Protein AF-A0A2A7GUL9-F1 (afdb_monomer)

pLDDT: mean 90.99, std 12.81, range [37.56, 98.62]

Radius of gyration: 15.94 Å; Cα contacts (8 Å, |Δi|>4): 176; chains: 1; bounding box: 47×42×40 Å

Nearest PDB structures (foldseek):
  7u8q-assembly1_j  TM=2.754E-01  e=4.730E+00  Sus scrofa
  5vkc-assembly1_B  TM=2.693E-01  e=7.341E+00  Homo sapiens
  9bru-assembly1_j  TM=2.643E-01  e=8.500E+00  Mus musculus

Solvent-accessible surface area (backbone atoms only — not comparable to full-atom values): 9239 Å² total; per-residue (Å²): 123,66,64,80,76,46,70,82,51,56,71,44,57,48,47,52,53,55,45,56,52,48,55,56,45,52,68,71,60,49,89,86,42,86,60,37,62,59,58,48,51,51,53,50,48,52,46,41,30,49,79,68,58,76,46,53,25,65,70,37,42,45,46,47,60,39,98,81,69,76,23,45,41,48,55,20,73,74,38,83,55,63,42,59,13,35,47,30,45,31,50,37,50,50,42,48,54,49,16,49,54,34,31,61,74,69,63,58,91,72,71,60,78,88,49,66,80,64,55,81,71,48,60,56,54,41,52,52,39,42,39,72,35,66,67,42,53,67,67,57,52,39,51,53,50,51,56,53,52,51,58,58,63,65,61,76,76,64,93,77,90,131

Secondary structure (DSSP, 8-state):
--GGGTTTS-HHHHHHHHHHHHHHHHTTS-TTSTTHHHHHHHHHHHHHHHHH--S-HHHHHTTTS-TTS-SHHHHHHS-SSHHHHHHHHHHHHHHHHHHHHHHHHHT-S---GGGTT--TTHHHHHHHHHHHTSSS-HHHHHHHHHHHHHHHHGGGG-----

Foldseek 3Di:
DDCVLVLVDDLLLLLVLLLVLLVLLLVVPDPPPPCNVLLVVLSVLLVCCSPPVPAALVNLVCQQDPPVCSHLVNVLVVDPPPLSSLSSVLSNLSSLSSSLVRCVVVVPPDDDPVNPPDDSCSSVVSVVSSVVSVSDHPVNSVVSSVVSVVVVVVVPPDDDDD

Mean predicted aligned error: 5.05 Å

Structure (mmCIF, N/CA/C/O backbone):
data_AF-A0A2A7GUL9-F1
#
_entry.id   AF-A0A2A7GUL9-F1
#
loop_
_atom_site.group_PDB
_atom_site.id
_atom_site.type_symbol
_atom_site.label_atom_id
_atom_site.label_alt_id
_atom_site.label_comp_id
_atom_site.label_asym_id
_atom_site.label_entity_id
_atom_site.label_seq_id
_atom_site.pdbx_PDB_ins_code
_atom_site.Cartn_x
_atom_site.Cartn_y
_atom_site.Cartn_z
_atom_site.occupancy
_atom_site.B_iso_or_equiv
_atom_site.auth_seq_id
_atom_site.auth_comp_id
_atom_site.auth_asym_id
_atom_site.auth_atom_id
_atom_site.pdbx_PDB_model_num
ATOM 1 N N . MET A 1 1 ? 4.446 17.272 2.472 1.00 81.38 1 MET A N 1
ATOM 2 C CA . MET A 1 1 ? 3.265 16.495 2.867 1.00 81.38 1 MET A CA 1
ATOM 3 C C . MET A 1 1 ? 3.287 16.451 4.383 1.00 81.38 1 MET A C 1
ATOM 5 O O . MET A 1 1 ? 4.381 16.381 4.930 1.00 81.38 1 MET A O 1
ATOM 9 N N . ASP A 1 2 ? 2.142 16.661 5.026 1.00 84.88 2 ASP A N 1
ATOM 10 C CA . ASP A 1 2 ? 2.029 16.699 6.489 1.00 84.88 2 ASP A CA 1
ATOM 11 C C . ASP A 1 2 ? 1.085 15.580 6.939 1.00 84.88 2 ASP A C 1
ATOM 13 O O . ASP A 1 2 ? -0.132 15.691 6.769 1.00 84.88 2 ASP A O 1
ATOM 17 N N . CYS A 1 3 ? 1.640 14.484 7.462 1.00 85.94 3 CYS A N 1
ATOM 18 C CA . CYS A 1 3 ? 0.864 13.323 7.904 1.00 85.94 3 CYS A CA 1
ATOM 19 C C . CYS A 1 3 ? -0.044 13.632 9.099 1.00 85.94 3 CYS A C 1
ATOM 21 O O . CYS A 1 3 ? -1.052 12.948 9.281 1.00 85.94 3 CYS A O 1
ATOM 23 N N . ASN A 1 4 ? 0.214 14.710 9.850 1.00 88.56 4 ASN A N 1
ATOM 24 C CA . ASN A 1 4 ? -0.649 15.121 10.962 1.00 88.56 4 ASN A CA 1
ATOM 25 C C . ASN A 1 4 ? -2.061 15.508 10.509 1.00 88.56 4 ASN A C 1
ATOM 27 O O . ASN A 1 4 ? -2.985 15.499 11.317 1.00 88.56 4 ASN A O 1
ATOM 31 N N . LEU A 1 5 ? -2.243 15.821 9.223 1.00 89.56 5 LEU A N 1
ATOM 32 C CA . LEU A 1 5 ? -3.561 16.062 8.636 1.00 89.56 5 LEU A CA 1
ATOM 33 C C . LEU A 1 5 ? -4.314 14.761 8.310 1.00 89.56 5 LEU A C 1
ATOM 35 O O . LEU A 1 5 ? -5.525 14.799 8.125 1.00 89.56 5 LEU A O 1
ATOM 39 N N . ILE A 1 6 ? -3.612 13.627 8.225 1.00 91.31 6 ILE A N 1
ATOM 40 C CA . ILE A 1 6 ? -4.167 12.307 7.886 1.00 91.31 6 ILE A CA 1
ATOM 41 C C . ILE A 1 6 ? -4.414 11.462 9.141 1.00 91.31 6 ILE A C 1
ATOM 43 O O . ILE A 1 6 ? -5.426 10.772 9.219 1.00 91.31 6 ILE A O 1
ATOM 47 N N . TYR A 1 7 ? -3.542 11.540 10.153 1.00 90.69 7 TYR A N 1
ATOM 48 C CA . TYR A 1 7 ? -3.676 10.757 11.392 1.00 90.69 7 TYR A CA 1
ATOM 49 C C . TYR A 1 7 ? -5.036 10.855 12.108 1.00 90.69 7 TYR A C 1
ATOM 51 O O . TYR A 1 7 ? -5.469 9.840 12.659 1.00 90.69 7 TYR A O 1
ATOM 59 N N . PRO A 1 8 ? -5.742 12.003 12.111 1.00 91.62 8 PRO A N 1
ATOM 60 C CA . PRO A 1 8 ? -7.052 12.105 12.754 1.00 91.62 8 PRO A CA 1
ATOM 61 C C . PRO A 1 8 ? -8.201 11.454 11.971 1.00 91.62 8 PRO A C 1
ATOM 63 O O . PRO A 1 8 ? -9.303 11.370 12.506 1.00 91.62 8 PRO A O 1
ATOM 66 N N . LEU A 1 9 ? -7.982 11.059 10.712 1.00 92.38 9 LEU A N 1
ATOM 67 C CA . LEU A 1 9 ? -9.024 10.494 9.852 1.00 92.38 9 LEU A CA 1
ATOM 68 C C . LEU A 1 9 ? -9.357 9.047 10.247 1.00 92.38 9 LEU A C 1
ATOM 70 O O . LEU A 1 9 ? -8.629 8.400 11.004 1.00 92.38 9 LEU A O 1
ATOM 74 N N . GLU A 1 10 ? -10.470 8.536 9.727 1.00 94.00 10 GLU A N 1
ATOM 75 C CA . GLU A 1 10 ? -10.860 7.139 9.920 1.00 94.00 10 GLU A CA 1
ATOM 76 C C . GLU A 1 10 ? -9.852 6.182 9.253 1.00 94.00 10 GLU A C 1
ATOM 78 O O . GLU A 1 10 ? -9.127 6.543 8.323 1.00 94.00 10 GLU A O 1
ATOM 83 N N . ASP A 1 11 ? -9.751 4.955 9.765 1.00 95.50 11 ASP A N 1
ATOM 84 C CA . ASP A 1 11 ? -8.702 4.020 9.343 1.00 95.50 11 ASP A CA 1
ATOM 85 C C . ASP A 1 11 ? -8.847 3.560 7.883 1.00 95.50 11 ASP A C 1
ATOM 87 O O . ASP A 1 11 ? -7.843 3.388 7.197 1.00 95.50 11 ASP A O 1
ATOM 91 N N . ASP A 1 12 ? -10.073 3.401 7.380 1.00 95.56 12 ASP A N 1
ATOM 92 C CA . ASP A 1 12 ? -10.346 3.240 5.942 1.00 95.56 12 ASP A CA 1
ATOM 93 C C . ASP A 1 12 ? -9.835 4.417 5.127 1.00 95.56 12 ASP A C 1
ATOM 95 O O . ASP A 1 12 ? -9.226 4.200 4.087 1.00 95.56 12 ASP A O 1
ATOM 99 N N . VAL A 1 13 ? -10.052 5.646 5.587 1.00 95.75 13 VAL A N 1
ATOM 100 C CA . VAL A 1 13 ? -9.612 6.852 4.880 1.00 95.75 13 VAL A CA 1
ATOM 101 C C . VAL A 1 13 ? -8.088 6.922 4.806 1.00 95.75 13 VAL A C 1
ATOM 103 O O . VAL A 1 13 ? -7.535 7.226 3.746 1.00 95.75 13 VAL A O 1
ATOM 106 N N . LYS A 1 14 ? -7.392 6.595 5.903 1.00 95.75 14 LYS A N 1
ATOM 107 C CA . LYS A 1 14 ? -5.922 6.496 5.926 1.00 95.75 14 LYS A CA 1
ATOM 108 C C . LYS A 1 14 ? -5.421 5.455 4.926 1.00 95.75 14 LYS A C 1
ATOM 110 O O . LYS A 1 14 ? -4.510 5.744 4.153 1.00 95.75 14 LYS A O 1
ATOM 115 N N . VAL A 1 15 ? -6.034 4.269 4.920 1.00 97.25 15 VAL A N 1
ATOM 116 C CA . VAL A 1 15 ? -5.671 3.183 3.999 1.00 97.25 15 VAL A CA 1
ATOM 117 C C . VAL A 1 15 ? -5.982 3.561 2.547 1.00 97.25 15 VAL A C 1
ATOM 119 O O . VAL A 1 15 ? -5.128 3.408 1.682 1.00 97.25 15 VAL A O 1
ATOM 122 N N . ALA A 1 16 ? -7.151 4.133 2.265 1.00 97.25 16 ALA A N 1
ATOM 123 C CA . ALA A 1 16 ? -7.537 4.587 0.928 1.00 97.25 16 ALA A CA 1
ATOM 124 C C . ALA A 1 16 ? -6.561 5.633 0.367 1.00 97.25 16 ALA A C 1
ATOM 126 O O . ALA A 1 16 ? -6.246 5.635 -0.827 1.00 97.25 16 ALA A O 1
ATOM 127 N N . PHE A 1 17 ? -6.051 6.514 1.229 1.00 96.75 17 PHE A N 1
ATOM 128 C CA . PHE A 1 17 ? -5.060 7.508 0.842 1.00 96.75 17 PHE A CA 1
ATOM 129 C C . PHE A 1 17 ? -3.753 6.863 0.365 1.00 96.75 17 PHE A C 1
ATOM 131 O O . PHE A 1 17 ? -3.302 7.155 -0.744 1.00 96.75 17 PHE A O 1
ATOM 138 N N . ILE A 1 18 ? -3.171 5.953 1.151 1.00 96.88 18 ILE A N 1
ATOM 139 C CA . ILE A 1 18 ? -1.942 5.256 0.745 1.00 96.88 18 ILE A CA 1
ATOM 140 C C . ILE A 1 18 ? -2.181 4.294 -0.426 1.00 96.88 18 ILE A C 1
ATOM 142 O O . ILE A 1 18 ? -1.319 4.179 -1.292 1.00 96.88 18 ILE A O 1
ATOM 146 N N . LEU A 1 19 ? -3.368 3.688 -0.543 1.00 97.88 19 LEU A N 1
ATOM 147 C CA . LEU A 1 19 ? -3.734 2.891 -1.717 1.00 97.88 19 LEU A CA 1
ATOM 148 C C . LEU A 1 19 ? -3.777 3.734 -2.986 1.00 97.88 19 LEU A C 1
ATOM 150 O O . LEU A 1 19 ? -3.287 3.295 -4.015 1.00 97.88 19 LEU A O 1
ATOM 154 N N . THR A 1 20 ? -4.276 4.968 -2.927 1.00 97.38 20 THR A N 1
ATOM 155 C CA . THR A 1 20 ? -4.270 5.869 -4.094 1.00 97.38 20 THR A CA 1
ATOM 156 C C . THR A 1 20 ? -2.843 6.144 -4.590 1.00 97.38 20 THR A C 1
ATOM 158 O O . THR A 1 20 ? -2.599 6.222 -5.796 1.00 97.38 20 THR A O 1
ATOM 161 N N . ILE A 1 21 ? -1.882 6.245 -3.667 1.00 97.44 21 ILE A N 1
ATOM 162 C CA . ILE A 1 21 ? -0.453 6.360 -3.984 1.00 97.44 21 ILE A CA 1
ATOM 163 C C . ILE A 1 21 ? 0.055 5.054 -4.615 1.00 97.44 21 ILE A C 1
ATOM 165 O O . ILE A 1 21 ? 0.717 5.098 -5.654 1.00 97.44 21 ILE A O 1
ATOM 169 N N . ALA A 1 22 ? -0.300 3.905 -4.032 1.00 97.44 22 ALA A N 1
ATOM 170 C CA . ALA A 1 22 ? 0.050 2.577 -4.536 1.00 97.44 22 ALA A CA 1
ATOM 171 C C . ALA A 1 22 ? -0.443 2.355 -5.973 1.00 97.44 22 ALA A C 1
ATOM 173 O O . ALA A 1 22 ? 0.322 1.947 -6.840 1.00 97.44 22 ALA A O 1
ATOM 174 N N . GLU A 1 23 ? -1.704 2.689 -6.250 1.00 98.06 23 GLU A N 1
ATOM 175 C CA . GLU A 1 23 ? -2.316 2.593 -7.577 1.00 98.06 23 GLU A CA 1
ATOM 176 C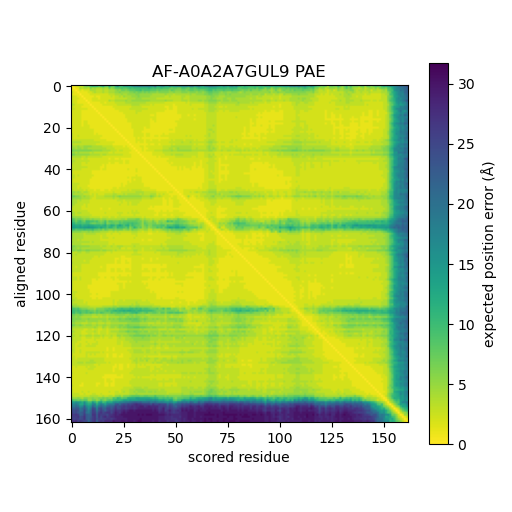 C . GLU A 1 23 ? -1.530 3.390 -8.613 1.00 98.06 23 GLU A C 1
ATOM 178 O O . GLU A 1 23 ? -1.295 2.931 -9.731 1.00 98.06 23 GLU A O 1
ATOM 183 N N . LYS A 1 24 ? -1.095 4.595 -8.238 1.00 97.56 24 LYS A N 1
ATOM 184 C CA . LYS A 1 24 ? -0.325 5.471 -9.115 1.00 97.56 24 LYS A CA 1
ATOM 185 C C . LYS A 1 24 ? 1.040 4.875 -9.454 1.00 97.56 24 LYS A C 1
ATOM 187 O O . LYS A 1 24 ? 1.405 4.884 -10.626 1.00 97.56 24 LYS A O 1
ATOM 192 N N . ILE A 1 25 ? 1.782 4.359 -8.472 1.00 97.25 25 ILE A N 1
ATOM 193 C CA . ILE A 1 25 ? 3.095 3.747 -8.738 1.00 97.25 25 ILE A CA 1
ATOM 194 C C . ILE A 1 25 ? 2.949 2.411 -9.481 1.00 97.25 25 ILE A C 1
ATOM 196 O O . ILE A 1 25 ? 3.699 2.153 -10.425 1.00 97.25 25 ILE A O 1
ATOM 200 N N . PHE A 1 26 ? 1.933 1.610 -9.141 1.00 97.75 26 PHE A N 1
ATOM 201 C CA . PHE A 1 26 ? 1.682 0.285 -9.711 1.00 97.75 26 PHE A CA 1
ATOM 202 C C . PHE A 1 26 ? 1.319 0.322 -11.201 1.00 97.75 26 PHE A C 1
ATOM 204 O O . PHE A 1 26 ? 1.582 -0.641 -11.916 1.00 97.75 26 PHE A O 1
ATOM 211 N N . GLN A 1 27 ? 0.822 1.452 -11.719 1.00 96.88 27 GLN A N 1
ATOM 212 C CA . GLN A 1 27 ? 0.642 1.671 -13.166 1.00 96.88 27 GLN A CA 1
ATOM 213 C C . GLN A 1 27 ? 1.926 1.470 -13.990 1.00 96.88 27 GLN A C 1
ATOM 215 O O . GLN A 1 27 ? 1.845 1.291 -15.206 1.00 96.88 27 GLN A O 1
ATOM 220 N N . THR A 1 28 ? 3.096 1.498 -13.348 1.00 96.56 28 THR A N 1
ATOM 221 C CA . THR A 1 28 ? 4.389 1.215 -13.983 1.00 96.56 28 THR A CA 1
ATOM 222 C C . THR A 1 28 ? 4.570 -0.269 -14.312 1.00 96.56 28 THR A C 1
ATOM 224 O O . THR A 1 28 ? 5.251 -0.597 -15.287 1.00 96.56 28 THR A O 1
ATOM 227 N N . ILE A 1 29 ? 3.951 -1.170 -13.542 1.00 96.88 29 ILE A N 1
ATOM 228 C CA . ILE A 1 29 ? 3.996 -2.609 -13.806 1.00 96.88 29 ILE A CA 1
ATOM 229 C C . ILE A 1 29 ? 3.106 -2.908 -15.009 1.00 96.88 29 ILE A C 1
ATOM 231 O O . ILE A 1 29 ? 1.920 -2.566 -15.052 1.00 96.88 29 ILE A O 1
ATOM 235 N N . LYS A 1 30 ? 3.691 -3.534 -16.029 1.00 96.06 30 LYS A N 1
ATOM 236 C CA . LYS A 1 30 ? 2.966 -3.843 -17.258 1.00 96.06 30 LYS A CA 1
ATOM 237 C C . LYS A 1 30 ? 1.990 -4.988 -17.025 1.00 96.06 30 LYS A C 1
ATOM 239 O O . LYS A 1 30 ? 2.263 -5.911 -16.273 1.00 96.06 30 LYS A O 1
ATOM 244 N N . LYS A 1 31 ? 0.873 -4.962 -17.749 1.00 95.50 31 LYS A N 1
ATOM 245 C CA . LYS A 1 31 ? -0.168 -5.998 -17.653 1.00 95.50 31 LYS A CA 1
ATOM 246 C C . LYS A 1 31 ? 0.276 -7.383 -18.131 1.00 95.50 31 LYS A C 1
ATOM 248 O O . LYS A 1 31 ? -0.412 -8.354 -17.845 1.00 95.50 31 LYS A O 1
ATOM 253 N N . ASP A 1 32 ? 1.348 -7.456 -18.915 1.00 95.38 32 ASP A N 1
ATOM 254 C CA . ASP A 1 32 ? 1.962 -8.699 -19.387 1.00 95.38 32 ASP A CA 1
ATOM 255 C C . ASP A 1 32 ? 3.111 -9.185 -18.487 1.00 95.38 32 ASP A C 1
ATOM 257 O O . ASP A 1 32 ? 3.668 -10.245 -18.758 1.00 95.38 32 ASP A O 1
ATOM 261 N N . ASP A 1 33 ? 3.445 -8.451 -17.416 1.00 95.19 33 ASP A N 1
ATOM 262 C CA . ASP A 1 33 ? 4.325 -8.939 -16.351 1.00 95.19 33 ASP A CA 1
ATOM 263 C C . ASP A 1 33 ? 3.596 -10.042 -15.569 1.00 95.19 33 ASP A C 1
ATOM 265 O O . ASP A 1 33 ? 2.440 -9.881 -15.168 1.00 95.19 33 ASP A O 1
ATOM 269 N N . GLU A 1 34 ? 4.262 -11.173 -15.347 1.00 94.00 34 GLU A N 1
ATOM 270 C CA . GLU A 1 34 ? 3.679 -12.332 -14.662 1.00 94.00 34 GLU A CA 1
ATOM 271 C C . GLU A 1 34 ? 3.265 -12.031 -13.213 1.00 94.00 34 GLU A C 1
ATOM 273 O O . GLU A 1 34 ? 2.313 -12.622 -12.701 1.00 94.00 34 GLU A O 1
ATOM 278 N N . ARG A 1 35 ? 3.912 -11.046 -12.580 1.00 95.12 35 ARG A N 1
ATOM 279 C CA . ARG A 1 35 ? 3.636 -10.598 -11.208 1.00 95.12 35 ARG A CA 1
ATOM 2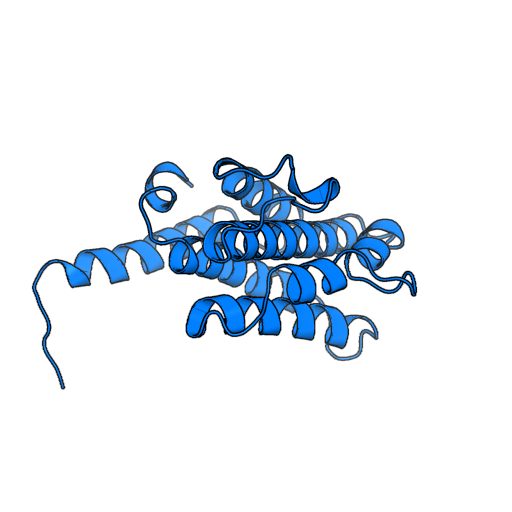80 C C . ARG A 1 35 ? 2.454 -9.634 -11.131 1.00 95.12 35 ARG A C 1
ATOM 282 O O . ARG A 1 35 ? 1.935 -9.379 -10.043 1.00 95.12 35 ARG A O 1
ATOM 289 N N . TYR A 1 36 ? 1.992 -9.099 -12.268 1.00 96.44 36 TYR A N 1
ATOM 290 C CA . TYR A 1 36 ? 0.934 -8.085 -12.315 1.00 96.44 36 TYR A CA 1
ATOM 291 C C . TYR A 1 36 ? -0.344 -8.545 -11.610 1.00 96.44 36 TYR A C 1
ATOM 293 O O . TYR A 1 36 ? -0.950 -7.778 -10.868 1.00 96.44 36 TYR A O 1
ATOM 301 N N . LEU A 1 37 ? -0.756 -9.799 -11.819 1.00 96.44 37 LEU A N 1
ATOM 302 C CA . LEU A 1 37 ? -1.990 -10.318 -11.225 1.00 96.44 37 LEU A CA 1
ATOM 303 C C . LEU A 1 37 ? -1.917 -10.377 -9.698 1.00 96.44 37 LEU A C 1
ATOM 305 O O . LEU A 1 37 ? -2.892 -10.030 -9.043 1.00 96.44 37 LEU A O 1
ATOM 309 N N . ALA A 1 38 ? -0.768 -10.753 -9.140 1.00 96.12 38 ALA A N 1
ATOM 310 C CA . ALA A 1 38 ? -0.570 -10.801 -7.696 1.00 96.12 38 ALA A CA 1
ATOM 311 C C . ALA A 1 38 ? -0.541 -9.393 -7.077 1.00 96.12 38 ALA A C 1
ATOM 313 O O . ALA A 1 38 ? -1.223 -9.146 -6.085 1.00 96.12 38 ALA A O 1
ATOM 314 N N . GLY A 1 39 ? 0.151 -8.432 -7.703 1.00 97.06 39 GLY A N 1
ATOM 315 C CA . GLY A 1 39 ? 0.103 -7.032 -7.261 1.00 97.06 39 GLY A CA 1
ATOM 316 C C . GLY A 1 39 ? -1.302 -6.426 -7.350 1.00 97.06 39 GLY A C 1
ATOM 317 O O . GLY A 1 39 ? -1.726 -5.691 -6.459 1.00 97.06 39 GLY A O 1
ATOM 318 N N . ARG A 1 40 ? -2.059 -6.779 -8.395 1.00 98.12 40 ARG A N 1
ATOM 319 C CA . ARG A 1 40 ? -3.446 -6.341 -8.566 1.00 98.12 40 ARG A CA 1
ATOM 320 C C . ARG A 1 40 ? -4.369 -6.935 -7.501 1.00 98.12 40 ARG A C 1
ATOM 322 O O . ARG A 1 40 ? -5.125 -6.182 -6.898 1.00 98.12 40 ARG A O 1
ATOM 329 N N . ASP A 1 41 ? -4.268 -8.239 -7.240 1.00 97.56 41 ASP A N 1
ATOM 330 C CA . ASP A 1 41 ? -5.030 -8.929 -6.187 1.00 97.56 41 ASP A CA 1
ATOM 331 C C . ASP A 1 41 ? -4.749 -8.331 -4.803 1.00 97.56 41 ASP A C 1
ATOM 333 O O . ASP A 1 41 ? -5.676 -8.088 -4.030 1.00 97.56 41 ASP A O 1
ATOM 337 N N . ALA A 1 42 ? -3.484 -8.006 -4.516 1.00 98.12 42 ALA A N 1
ATOM 338 C CA . ALA A 1 42 ? -3.101 -7.375 -3.260 1.00 98.12 42 ALA A CA 1
ATOM 339 C C . ALA A 1 42 ? -3.786 -6.015 -3.054 1.00 98.12 42 ALA A C 1
ATOM 341 O O . ALA A 1 42 ? -4.387 -5.760 -2.009 1.00 98.12 42 ALA A O 1
ATOM 342 N N . LEU A 1 43 ? -3.747 -5.154 -4.072 1.00 98.50 43 LEU A N 1
ATOM 343 C CA . LEU A 1 43 ? -4.411 -3.853 -4.028 1.00 98.50 43 LEU A CA 1
ATOM 344 C C . LEU A 1 43 ? -5.941 -3.988 -3.961 1.00 98.50 43 LEU A C 1
ATOM 346 O O . LEU A 1 43 ? -6.585 -3.264 -3.203 1.00 98.50 43 LEU A O 1
ATOM 350 N N . ASP A 1 44 ? -6.525 -4.929 -4.705 1.00 98.56 44 ASP A N 1
ATOM 351 C CA . ASP A 1 44 ? -7.973 -5.162 -4.722 1.00 98.56 44 ASP A CA 1
ATOM 352 C C . ASP A 1 44 ? -8.480 -5.639 -3.353 1.00 98.56 44 ASP A C 1
ATOM 354 O O . ASP A 1 44 ? -9.485 -5.130 -2.857 1.00 98.56 44 ASP A O 1
ATOM 358 N N . LYS A 1 45 ? -7.762 -6.544 -2.677 1.00 98.56 45 LYS A N 1
ATOM 359 C CA . LYS A 1 45 ? -8.095 -6.978 -1.308 1.00 98.56 45 LYS A CA 1
ATOM 360 C C . LYS A 1 45 ? -8.015 -5.836 -0.298 1.00 98.56 45 LYS A C 1
ATOM 362 O O . LYS A 1 45 ? -8.899 -5.715 0.554 1.00 98.56 45 LYS A O 1
ATOM 367 N N . CYS A 1 46 ? -7.021 -4.958 -0.417 1.00 98.62 46 CYS A N 1
ATOM 368 C CA . CYS A 1 46 ? -6.953 -3.756 0.412 1.00 98.62 46 CYS A CA 1
ATOM 369 C C . CYS A 1 46 ? -8.142 -2.812 0.156 1.00 98.62 46 CYS A C 1
ATOM 371 O O . CYS A 1 46 ? -8.720 -2.291 1.112 1.00 98.62 46 CYS A O 1
ATOM 373 N N . TRP A 1 47 ? -8.573 -2.6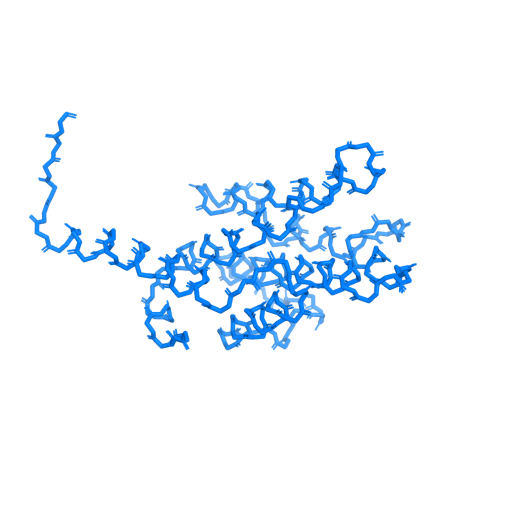35 -1.098 1.00 98.62 47 TRP A N 1
ATOM 374 C CA . TRP A 1 47 ? -9.782 -1.865 -1.415 1.00 98.62 47 TRP A CA 1
ATOM 375 C C . TRP A 1 47 ? -11.054 -2.508 -0.860 1.00 98.62 47 TRP A C 1
ATOM 377 O O . TRP A 1 47 ? -11.853 -1.814 -0.236 1.00 98.62 47 TRP A O 1
ATOM 387 N N . ILE A 1 48 ? -11.218 -3.830 -0.973 1.00 98.56 48 ILE A N 1
ATOM 388 C CA . ILE A 1 48 ? -12.360 -4.539 -0.369 1.00 98.56 48 ILE A CA 1
ATOM 389 C C . ILE A 1 48 ? -12.384 -4.312 1.149 1.00 98.56 48 ILE A C 1
ATOM 391 O O . ILE A 1 48 ? -13.457 -4.108 1.736 1.00 98.56 48 ILE A O 1
ATOM 395 N N . TRP A 1 49 ? -11.216 -4.298 1.802 1.00 98.50 49 TRP A N 1
ATOM 396 C CA . TRP A 1 49 ? -11.121 -3.945 3.215 1.00 98.50 49 TRP A CA 1
ATOM 397 C C . TRP A 1 49 ? -11.547 -2.495 3.481 1.00 98.50 49 TRP A C 1
ATOM 399 O O . TRP A 1 49 ? -12.283 -2.245 4.437 1.00 98.50 49 TRP A O 1
ATOM 409 N N . VAL A 1 50 ? -11.136 -1.527 2.659 1.00 97.94 50 VAL A N 1
ATOM 410 C CA . VAL A 1 50 ? -11.588 -0.128 2.768 1.00 97.94 50 VAL A CA 1
ATOM 411 C C . VAL A 1 50 ? -13.111 -0.036 2.652 1.00 97.94 50 VAL A C 1
ATOM 413 O O . VAL A 1 50 ? -13.742 0.504 3.555 1.00 97.94 50 VAL A O 1
ATOM 416 N N . GLU A 1 51 ? -13.697 -0.616 1.606 1.00 96.81 51 GLU A N 1
ATOM 417 C CA . GLU A 1 51 ? -15.113 -0.452 1.248 1.00 96.81 51 GLU A CA 1
ATOM 418 C C . GLU A 1 51 ? -16.078 -1.189 2.179 1.00 96.81 51 GLU A C 1
ATOM 420 O O . GLU A 1 51 ? -17.170 -0.703 2.471 1.00 96.81 51 GLU A O 1
ATOM 425 N N . SER A 1 52 ? -15.703 -2.391 2.619 1.00 95.75 52 SER A N 1
ATOM 426 C CA . SER A 1 52 ? -16.637 -3.303 3.289 1.00 95.75 52 SER A CA 1
ATOM 427 C C . SER A 1 52 ? -16.077 -3.974 4.535 1.00 95.75 52 SER A C 1
ATOM 429 O O . SER A 1 52 ? -16.831 -4.616 5.267 1.00 95.75 52 SER A O 1
ATOM 431 N N . LYS A 1 53 ? -14.765 -3.845 4.791 1.00 96.12 53 LYS A N 1
ATOM 432 C CA . LYS A 1 53 ? -14.048 -4.646 5.801 1.00 96.12 53 LYS A CA 1
ATOM 433 C C . LYS A 1 53 ? -14.223 -6.152 5.548 1.00 96.12 53 LYS A C 1
ATOM 435 O O . LYS A 1 53 ? -14.233 -6.936 6.490 1.00 96.12 53 LYS A O 1
ATOM 440 N N . GLY A 1 54 ? -14.417 -6.530 4.281 1.00 93.88 54 GLY A N 1
ATOM 441 C CA . GLY A 1 54 ? -14.778 -7.881 3.847 1.00 93.88 54 GLY A CA 1
ATOM 442 C C . GLY A 1 54 ? -13.606 -8.850 3.695 1.00 93.88 54 GLY A C 1
ATOM 443 O O . GLY A 1 54 ? -13.825 -9.982 3.281 1.00 93.88 54 GLY A O 1
ATOM 444 N N . VAL A 1 55 ? -12.389 -8.408 4.014 1.00 96.81 55 VAL A N 1
ATOM 445 C CA . VAL A 1 55 ? -11.159 -9.210 4.015 1.00 96.81 55 VAL A CA 1
ATOM 446 C C . VAL A 1 55 ? -10.583 -9.174 5.428 1.00 96.81 55 VAL A C 1
ATOM 448 O O . VAL A 1 55 ? -10.605 -8.111 6.056 1.00 96.81 55 VAL A O 1
ATOM 451 N N . SER A 1 56 ? -10.118 -10.311 5.942 1.00 97.06 56 SER A N 1
ATOM 452 C CA . SER A 1 56 ? -9.534 -10.388 7.285 1.00 97.06 56 SER A CA 1
ATOM 453 C C . SER A 1 56 ? -8.067 -9.950 7.320 1.00 97.06 56 SER A C 1
ATOM 455 O O . SER A 1 56 ? -7.412 -9.824 6.284 1.00 97.06 56 SER A O 1
ATOM 457 N N . GLY A 1 57 ? -7.533 -9.734 8.524 1.00 96.62 57 GLY A N 1
ATOM 458 C CA . GLY A 1 57 ? -6.097 -9.530 8.722 1.00 96.62 57 GLY A CA 1
ATOM 459 C C . GLY A 1 57 ? -5.256 -10.696 8.196 1.00 96.62 57 GLY A C 1
ATOM 460 O O . GLY A 1 57 ? -4.232 -10.451 7.564 1.00 96.62 57 GLY A O 1
ATOM 461 N N . ASP A 1 58 ? -5.719 -11.937 8.382 1.00 95.62 58 ASP A N 1
ATOM 462 C CA . ASP A 1 58 ? -5.029 -13.144 7.903 1.00 95.62 58 ASP A CA 1
ATOM 463 C C . ASP A 1 58 ? -5.014 -13.217 6.366 1.00 95.62 58 ASP A C 1
ATOM 465 O O . ASP A 1 58 ? -3.960 -13.444 5.777 1.00 95.62 58 ASP A O 1
ATOM 469 N N . ASP A 1 59 ? -6.150 -12.942 5.711 1.00 96.44 59 ASP A N 1
ATOM 470 C CA . ASP A 1 59 ? -6.247 -12.927 4.240 1.00 96.44 59 ASP A CA 1
ATOM 471 C C . ASP A 1 59 ? -5.313 -11.874 3.609 1.00 96.44 59 ASP A C 1
ATOM 473 O O . ASP A 1 59 ? -4.809 -12.056 2.499 1.00 96.44 59 ASP A O 1
ATOM 477 N N . LEU A 1 60 ? -5.111 -10.743 4.298 1.00 97.62 60 LEU A N 1
ATOM 478 C CA . LEU A 1 60 ? -4.173 -9.700 3.881 1.00 97.62 60 LEU A CA 1
ATOM 479 C C . LEU A 1 60 ? -2.724 -10.098 4.174 1.00 97.62 60 LEU A C 1
ATOM 481 O O . LEU A 1 60 ? -1.845 -9.823 3.363 1.00 97.62 60 LEU A O 1
ATOM 485 N N . TYR A 1 61 ? -2.465 -10.743 5.310 1.00 95.88 61 TYR A N 1
ATOM 486 C CA . TYR A 1 61 ? -1.125 -11.191 5.678 1.00 95.88 61 TYR A CA 1
ATOM 487 C C . TYR A 1 61 ? -0.580 -12.246 4.708 1.00 95.88 61 TYR A C 1
ATOM 489 O O . TYR A 1 61 ? 0.579 -12.170 4.306 1.00 95.88 61 TYR A O 1
ATOM 497 N N . GLU A 1 62 ? -1.430 -13.171 4.258 1.00 95.31 62 GLU A N 1
ATOM 498 C CA . GLU A 1 62 ? -1.065 -14.219 3.295 1.00 95.31 62 GLU A CA 1
ATOM 499 C C . GLU A 1 62 ? -0.597 -13.655 1.938 1.00 95.31 62 GLU A C 1
ATOM 501 O O . GLU A 1 62 ? 0.107 -14.327 1.192 1.00 95.31 62 GLU A O 1
ATOM 506 N N . LEU A 1 63 ? -0.921 -12.401 1.606 1.00 95.50 63 LEU A N 1
ATOM 507 C CA . LEU A 1 63 ? -0.386 -11.739 0.409 1.00 95.50 63 LEU A CA 1
ATOM 508 C C . LEU A 1 63 ? 1.089 -11.337 0.535 1.00 95.50 63 LEU A C 1
ATOM 510 O O . LEU A 1 63 ? 1.736 -11.133 -0.492 1.00 95.50 63 LEU A O 1
ATOM 514 N N . ILE A 1 64 ? 1.579 -11.159 1.765 1.00 94.12 64 ILE A N 1
ATOM 515 C CA . ILE A 1 64 ? 2.929 -10.673 2.099 1.00 94.12 64 ILE A CA 1
ATOM 516 C C . ILE A 1 64 ? 3.875 -11.823 2.424 1.00 94.12 64 ILE A C 1
ATOM 518 O O . ILE A 1 64 ? 5.076 -11.696 2.243 1.00 94.12 64 ILE A O 1
ATOM 522 N N . ASP A 1 65 ? 3.348 -12.902 2.986 1.00 90.00 65 ASP A N 1
ATOM 523 C CA . ASP A 1 65 ? 4.139 -14.039 3.435 1.00 90.00 65 ASP A CA 1
ATOM 524 C C . ASP A 1 65 ? 3.283 -15.288 3.252 1.00 90.00 65 ASP A C 1
ATOM 526 O O . ASP A 1 65 ? 2.337 -15.536 4.009 1.00 90.00 65 ASP A O 1
ATOM 530 N N . ASN A 1 66 ? 3.568 -16.032 2.182 1.00 87.88 66 ASN A N 1
ATOM 531 C CA . ASN A 1 66 ? 2.844 -17.246 1.832 1.00 87.88 66 ASN A CA 1
ATOM 532 C C . ASN A 1 66 ? 3.756 -18.475 1.889 1.00 87.88 66 ASN A C 1
ATOM 534 O O . ASN A 1 66 ? 4.975 -18.403 1.749 1.00 87.88 66 ASN A O 1
ATOM 538 N N . ALA A 1 67 ? 3.148 -19.647 2.075 1.00 82.19 67 ALA A N 1
ATOM 539 C CA . ALA A 1 67 ? 3.895 -20.899 2.203 1.00 82.19 67 ALA A CA 1
ATOM 540 C C . ALA A 1 67 ? 4.642 -21.310 0.919 1.00 82.19 67 ALA A C 1
ATOM 542 O O . ALA A 1 67 ? 5.553 -22.137 0.986 1.00 82.19 67 ALA A O 1
ATOM 543 N N . ASP A 1 68 ? 4.247 -20.754 -0.228 1.00 83.62 68 ASP A N 1
ATOM 544 C CA . ASP A 1 68 ? 4.792 -21.093 -1.541 1.00 83.62 68 ASP A CA 1
ATOM 545 C C . ASP A 1 68 ? 5.971 -20.188 -1.960 1.00 83.62 68 ASP A C 1
ATOM 547 O O . ASP A 1 68 ? 6.568 -20.429 -3.009 1.00 83.62 68 ASP A O 1
ATOM 551 N N . CYS A 1 69 ? 6.339 -19.186 -1.146 1.00 80.81 69 CYS A N 1
ATOM 552 C CA . CYS A 1 69 ? 7.370 -18.179 -1.439 1.00 80.81 69 CYS A CA 1
ATOM 553 C C . CYS A 1 69 ? 7.147 -17.471 -2.790 1.00 80.81 69 CYS A C 1
ATOM 555 O O . CYS A 1 69 ? 8.072 -17.286 -3.579 1.00 80.81 69 CYS A O 1
ATOM 557 N N . THR A 1 70 ? 5.896 -17.117 -3.087 1.00 84.81 70 THR A N 1
ATOM 558 C CA . THR A 1 70 ? 5.503 -16.400 -4.316 1.00 84.81 70 THR A CA 1
ATOM 559 C C . THR A 1 70 ? 4.727 -15.122 -4.008 1.00 84.81 70 THR A C 1
ATOM 561 O O . THR A 1 70 ? 3.847 -14.726 -4.781 1.00 84.81 70 THR A O 1
ATOM 564 N N . SER A 1 71 ? 4.944 -14.544 -2.833 1.00 92.62 71 SER A N 1
ATOM 565 C CA . SER A 1 71 ? 4.195 -13.388 -2.369 1.00 92.62 71 SER A CA 1
ATOM 566 C C . SER A 1 71 ? 4.784 -12.092 -2.945 1.00 92.62 71 SER A C 1
ATOM 568 O O . SER A 1 71 ? 5.809 -12.084 -3.635 1.00 92.62 71 SER A O 1
ATOM 570 N N . ILE A 1 72 ? 4.136 -10.963 -2.660 1.00 94.81 72 ILE A N 1
ATOM 571 C CA . ILE A 1 72 ? 4.646 -9.654 -3.093 1.00 94.81 72 ILE A CA 1
ATOM 572 C C . ILE A 1 72 ? 5.958 -9.268 -2.387 1.00 94.81 72 ILE A C 1
ATOM 574 O O . ILE A 1 72 ? 6.664 -8.389 -2.883 1.00 94.81 72 ILE A O 1
ATOM 578 N N . PHE A 1 73 ? 6.294 -9.912 -1.262 1.00 94.50 73 PHE A N 1
ATOM 579 C CA . PHE A 1 73 ? 7.579 -9.737 -0.588 1.00 94.50 73 PHE A CA 1
ATOM 580 C C . PHE A 1 73 ? 8.728 -10.328 -1.408 1.00 94.50 73 PHE A C 1
ATOM 582 O O . PHE A 1 73 ? 9.711 -9.635 -1.665 1.00 94.50 73 PHE A O 1
ATOM 589 N N . GLU A 1 74 ? 8.586 -11.554 -1.912 1.00 95.19 74 GLU A N 1
ATOM 590 C CA . GLU A 1 74 ? 9.603 -12.190 -2.754 1.00 95.19 74 GLU A CA 1
ATOM 591 C C . GLU A 1 74 ? 9.828 -11.407 -4.048 1.00 95.19 74 GLU A C 1
ATOM 593 O O . GLU A 1 74 ? 10.964 -11.266 -4.491 1.00 95.19 74 GLU A O 1
ATOM 598 N N . PHE A 1 75 ? 8.785 -10.788 -4.611 1.00 95.38 75 PHE A N 1
ATOM 599 C CA . PHE A 1 75 ? 8.955 -9.915 -5.777 1.00 95.38 75 PHE A CA 1
ATOM 600 C C . PHE A 1 75 ? 9.832 -8.692 -5.503 1.00 95.38 75 PHE A C 1
ATOM 602 O O . PHE A 1 75 ? 10.442 -8.180 -6.439 1.00 95.38 75 PHE A O 1
ATOM 609 N N . ALA A 1 76 ? 9.871 -8.200 -4.263 1.00 94.88 76 ALA A N 1
ATOM 610 C CA . ALA A 1 76 ? 10.763 -7.113 -3.881 1.00 94.88 76 ALA A CA 1
ATOM 611 C C . ALA A 1 76 ? 12.208 -7.603 -3.717 1.00 94.88 76 ALA A C 1
ATOM 613 O O . ALA A 1 76 ? 13.126 -6.925 -4.171 1.00 94.88 76 ALA A O 1
ATOM 614 N N . GLU A 1 77 ? 12.400 -8.771 -3.098 1.00 94.88 77 GLU A N 1
ATOM 615 C CA . GLU A 1 77 ? 13.725 -9.345 -2.825 1.00 94.88 77 GLU A CA 1
ATOM 616 C C . GLU A 1 77 ? 14.435 -9.840 -4.096 1.00 94.88 77 GLU A C 1
ATOM 618 O O . GLU A 1 77 ? 15.651 -9.681 -4.224 1.00 94.88 77 GLU A O 1
ATOM 623 N N . ASP A 1 78 ? 13.686 -10.397 -5.051 1.00 94.81 78 ASP A N 1
ATOM 624 C CA . ASP A 1 78 ? 14.230 -10.971 -6.288 1.00 94.81 78 ASP A CA 1
ATOM 625 C C . ASP A 1 78 ? 14.433 -9.936 -7.415 1.00 94.81 78 ASP A C 1
ATOM 627 O O . ASP A 1 78 ? 14.982 -10.259 -8.471 1.00 94.81 78 ASP A O 1
ATOM 631 N N . GLU A 1 79 ? 13.983 -8.689 -7.238 1.00 96.25 79 GLU A N 1
ATOM 632 C CA . GLU A 1 79 ? 14.022 -7.664 -8.285 1.00 96.25 79 GLU A CA 1
ATOM 633 C C . GLU A 1 79 ? 15.364 -6.915 -8.344 1.00 96.25 79 GLU A C 1
ATOM 635 O O . GLU A 1 79 ? 15.833 -6.323 -7.371 1.00 96.25 79 GLU A O 1
ATOM 640 N N . GLU A 1 80 ? 15.961 -6.870 -9.538 1.00 95.44 80 GLU A N 1
ATOM 641 C CA . GLU A 1 80 ? 17.250 -6.212 -9.770 1.00 95.44 80 GLU A CA 1
ATOM 642 C C . GLU A 1 80 ? 17.118 -4.692 -9.999 1.00 95.44 80 GLU A C 1
ATOM 644 O O . GLU A 1 80 ? 18.018 -3.932 -9.615 1.00 95.44 80 GLU A O 1
ATOM 649 N N . ASP A 1 81 ? 16.027 -4.202 -10.616 1.00 96.25 81 ASP A N 1
ATOM 650 C CA . ASP A 1 81 ? 15.781 -2.753 -10.711 1.00 96.25 81 ASP A CA 1
ATOM 651 C C . ASP A 1 81 ? 15.310 -2.237 -9.352 1.00 96.25 81 ASP A C 1
ATOM 653 O O . ASP A 1 81 ? 14.148 -2.371 -8.972 1.00 96.25 81 ASP A O 1
ATOM 657 N N . LEU A 1 82 ? 16.215 -1.557 -8.648 1.00 95.25 82 LEU A N 1
ATOM 658 C CA . LEU A 1 82 ? 15.970 -1.002 -7.317 1.00 95.25 82 LEU A CA 1
ATOM 659 C C . LEU A 1 82 ? 14.690 -0.160 -7.206 1.00 95.25 82 LEU A C 1
ATOM 661 O O . LEU A 1 82 ? 14.092 -0.117 -6.135 1.00 95.25 82 LEU A O 1
ATOM 665 N N . ARG A 1 83 ? 14.244 0.518 -8.273 1.00 96.12 83 ARG A N 1
ATOM 666 C CA . ARG A 1 83 ? 12.995 1.300 -8.233 1.00 96.12 83 ARG A CA 1
ATOM 667 C C . ARG A 1 83 ? 11.769 0.400 -8.293 1.00 96.12 83 ARG A C 1
ATOM 669 O O . ARG A 1 83 ? 10.768 0.711 -7.653 1.00 96.12 83 ARG A O 1
ATOM 676 N N . ILE A 1 84 ? 11.841 -0.692 -9.052 1.00 96.75 84 ILE A N 1
ATOM 677 C CA . ILE A 1 84 ? 10.778 -1.700 -9.125 1.00 96.75 84 ILE A CA 1
ATOM 678 C C . ILE A 1 84 ? 10.753 -2.525 -7.835 1.00 96.75 84 ILE A C 1
ATOM 680 O O . ILE A 1 84 ? 9.677 -2.718 -7.278 1.00 96.75 84 ILE A O 1
ATOM 684 N N . ALA A 1 85 ? 11.915 -2.891 -7.286 1.00 96.19 85 ALA A N 1
ATOM 685 C CA . ALA A 1 85 ? 12.018 -3.530 -5.975 1.00 96.19 85 ALA A CA 1
ATOM 686 C C . ALA A 1 85 ? 11.361 -2.653 -4.899 1.00 96.19 85 ALA A C 1
ATOM 688 O O . ALA A 1 85 ? 10.499 -3.108 -4.153 1.00 96.19 85 ALA A O 1
ATOM 689 N N . ARG A 1 86 ? 11.664 -1.346 -4.897 1.00 95.44 86 ARG A N 1
ATOM 690 C CA . ARG A 1 86 ? 11.062 -0.374 -3.972 1.00 95.44 86 ARG A CA 1
ATOM 691 C C . ARG A 1 86 ? 9.554 -0.212 -4.159 1.00 95.44 86 ARG A C 1
ATOM 693 O O . ARG A 1 86 ? 8.844 0.018 -3.181 1.00 95.44 86 ARG A O 1
ATOM 700 N N . LEU A 1 87 ? 9.054 -0.322 -5.391 1.00 96.94 87 LEU A N 1
ATOM 701 C CA . LEU A 1 87 ? 7.617 -0.348 -5.664 1.00 96.94 87 LEU A CA 1
ATOM 702 C C . LEU A 1 87 ? 6.976 -1.570 -5.000 1.00 96.94 87 LEU A C 1
ATOM 704 O O . LEU A 1 87 ? 5.979 -1.404 -4.300 1.00 96.94 87 LEU A O 1
ATOM 708 N N . TRP A 1 88 ? 7.557 -2.762 -5.152 1.00 97.31 88 TRP A N 1
ATOM 709 C CA . TRP A 1 88 ? 7.062 -3.972 -4.491 1.00 97.31 88 TRP A CA 1
ATOM 710 C C . TRP A 1 88 ? 7.149 -3.874 -2.964 1.00 97.31 88 TRP A C 1
ATOM 712 O O . TRP A 1 88 ? 6.157 -4.157 -2.297 1.00 97.31 88 TRP A O 1
ATOM 722 N N . SER A 1 89 ? 8.246 -3.349 -2.406 1.00 95.44 89 SER A N 1
ATOM 723 C CA . SER A 1 89 ? 8.339 -3.054 -0.967 1.00 95.44 89 SER A CA 1
ATOM 724 C C . SER A 1 89 ? 7.257 -2.072 -0.506 1.00 95.44 89 SER A C 1
ATOM 726 O O . SER A 1 89 ? 6.671 -2.252 0.552 1.00 95.44 89 SER A O 1
ATOM 728 N N . SER A 1 90 ? 6.928 -1.062 -1.320 1.00 95.56 90 SER A N 1
ATOM 729 C CA . SER A 1 90 ? 5.846 -0.121 -0.995 1.00 95.56 90 SER A CA 1
ATOM 730 C C . SER A 1 90 ? 4.482 -0.818 -0.967 1.00 95.56 90 SER A C 1
ATOM 732 O O . SER A 1 90 ? 3.647 -0.497 -0.126 1.00 95.56 90 SER A O 1
ATOM 734 N N . LEU A 1 91 ? 4.242 -1.788 -1.858 1.00 96.88 91 LEU A N 1
ATOM 735 C CA . LEU A 1 91 ? 3.040 -2.624 -1.813 1.00 96.88 91 LEU A CA 1
ATOM 736 C C . LEU A 1 91 ? 3.023 -3.502 -0.551 1.00 96.88 91 LEU A C 1
ATOM 738 O O . LEU A 1 91 ? 1.987 -3.548 0.109 1.00 96.88 91 LEU A O 1
ATOM 742 N N . VAL A 1 92 ? 4.150 -4.124 -0.178 1.00 96.19 92 VAL A N 1
ATOM 743 C CA . VAL A 1 92 ? 4.296 -4.870 1.087 1.00 96.19 92 VAL A CA 1
ATOM 744 C C . VAL A 1 92 ? 3.904 -3.994 2.275 1.00 96.19 92 VAL A C 1
ATOM 746 O O . VAL A 1 92 ? 3.016 -4.376 3.034 1.00 96.19 92 VAL A O 1
ATOM 749 N N . ASP A 1 93 ? 4.491 -2.801 2.406 1.00 95.00 93 ASP A N 1
ATOM 750 C CA . ASP A 1 93 ? 4.228 -1.893 3.531 1.00 95.00 93 ASP A CA 1
ATOM 751 C C . ASP A 1 93 ? 2.741 -1.501 3.620 1.00 95.00 93 ASP A C 1
ATOM 753 O O . ASP A 1 93 ? 2.163 -1.421 4.707 1.00 95.00 93 ASP A O 1
ATOM 757 N N . ILE A 1 94 ? 2.091 -1.285 2.473 1.00 96.69 94 ILE A N 1
ATOM 758 C CA . ILE A 1 94 ? 0.675 -0.898 2.398 1.00 96.69 94 ILE A CA 1
ATOM 759 C C . ILE A 1 94 ? -0.246 -2.054 2.776 1.00 96.69 94 ILE A C 1
ATOM 761 O O . ILE A 1 94 ? -1.194 -1.857 3.546 1.00 96.69 94 ILE A O 1
ATOM 765 N N . VAL A 1 95 ? 0.020 -3.259 2.269 1.00 97.50 95 VAL A N 1
ATOM 766 C CA . VAL A 1 95 ? -0.745 -4.450 2.654 1.00 97.50 95 VAL A CA 1
ATOM 767 C C . VAL A 1 95 ? -0.525 -4.738 4.138 1.00 97.50 95 VAL A C 1
ATOM 769 O O . VAL A 1 95 ? -1.493 -5.000 4.848 1.00 97.50 95 VAL A O 1
ATOM 772 N N . ALA A 1 96 ? 0.699 -4.575 4.647 1.00 96.69 96 ALA A N 1
ATOM 773 C CA . ALA A 1 96 ? 1.037 -4.783 6.052 1.00 96.69 96 ALA A CA 1
ATOM 774 C C . ALA A 1 96 ? 0.295 -3.800 6.969 1.00 96.69 96 ALA A C 1
ATOM 776 O O . ALA A 1 96 ? -0.307 -4.200 7.969 1.00 96.69 96 ALA A O 1
ATOM 777 N N . TYR A 1 97 ? 0.268 -2.516 6.603 1.00 96.94 97 TYR A N 1
ATOM 778 C CA . TYR A 1 97 ? -0.492 -1.498 7.327 1.00 96.94 97 TYR A CA 1
ATOM 779 C C . TYR A 1 97 ? -2.000 -1.785 7.292 1.00 96.94 97 TYR A C 1
ATOM 781 O O . TYR A 1 97 ? -2.683 -1.650 8.310 1.00 96.94 97 TYR A O 1
ATOM 789 N N . THR A 1 98 ? -2.524 -2.244 6.153 1.00 97.88 98 THR A N 1
ATOM 790 C CA . THR A 1 98 ? -3.942 -2.610 6.014 1.00 97.88 98 THR A CA 1
ATOM 791 C C . THR A 1 98 ? -4.292 -3.840 6.857 1.00 97.88 98 THR A C 1
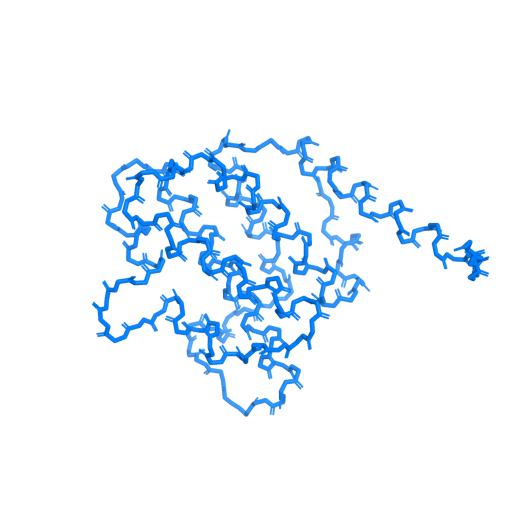ATOM 793 O O . THR A 1 98 ? -5.282 -3.816 7.590 1.00 97.88 98 THR A O 1
ATOM 796 N N . ALA A 1 99 ? -3.451 -4.879 6.835 1.00 97.56 99 ALA A N 1
ATOM 797 C CA . ALA A 1 99 ? -3.589 -6.076 7.665 1.00 97.56 99 ALA A CA 1
ATOM 798 C C . ALA A 1 99 ? -3.571 -5.716 9.155 1.00 97.56 99 ALA A C 1
ATOM 800 O O . ALA A 1 99 ? -4.437 -6.140 9.918 1.00 97.56 99 ALA A O 1
ATOM 801 N N . TRP A 1 100 ? -2.642 -4.853 9.571 1.00 97.06 100 TRP A N 1
ATOM 802 C CA . TRP A 1 100 ? -2.565 -4.351 10.941 1.00 97.06 100 TRP A CA 1
ATOM 803 C C . TRP A 1 100 ? -3.859 -3.647 11.379 1.00 97.06 100 TRP A C 1
ATOM 805 O O . TRP A 1 100 ? -4.394 -3.939 12.454 1.00 97.06 100 TRP A O 1
ATOM 815 N N . LYS A 1 101 ? -4.426 -2.776 10.532 1.00 96.31 101 LYS A N 1
ATOM 816 C CA . LYS A 1 101 ? -5.731 -2.148 10.796 1.00 96.31 101 LYS A CA 1
ATOM 817 C C . LYS A 1 101 ? -6.868 -3.167 10.879 1.00 96.31 101 LYS A C 1
ATOM 819 O O . LYS A 1 101 ? -7.752 -3.019 11.729 1.00 96.31 101 LYS A O 1
ATOM 824 N N . ALA A 1 102 ? -6.854 -4.199 10.037 1.00 97.44 102 ALA A N 1
ATOM 825 C CA . ALA A 1 102 ? -7.829 -5.285 10.082 1.00 97.44 102 ALA A CA 1
ATOM 826 C C . ALA A 1 102 ? -7.766 -6.044 11.417 1.00 97.44 102 ALA A C 1
ATOM 828 O O . ALA A 1 102 ? -8.778 -6.126 12.114 1.00 97.44 102 ALA A O 1
ATOM 829 N N . TYR A 1 103 ? -6.576 -6.465 11.851 1.00 96.69 103 TYR A N 1
ATOM 830 C CA . TYR A 1 103 ? -6.397 -7.169 13.123 1.00 96.69 103 TYR A CA 1
ATOM 831 C C . TYR A 1 103 ? -6.820 -6.343 14.345 1.00 96.69 103 TYR A C 1
ATOM 833 O O . TYR A 1 103 ? -7.444 -6.871 15.271 1.00 96.69 103 TYR A O 1
ATOM 841 N N . ILE A 1 104 ? -6.522 -5.036 14.361 1.00 94.31 104 ILE A N 1
ATOM 842 C CA . ILE A 1 104 ? -6.985 -4.136 15.431 1.00 94.31 104 ILE A CA 1
ATOM 843 C C . ILE A 1 104 ? -8.513 -4.129 15.497 1.00 94.31 104 ILE A C 1
ATOM 845 O O . ILE A 1 104 ? -9.094 -4.241 16.582 1.00 94.31 104 ILE A O 1
ATOM 849 N N . ARG A 1 105 ? -9.175 -4.022 14.341 1.00 95.06 105 ARG A N 1
ATOM 850 C CA . ARG A 1 105 ? -10.639 -4.023 14.246 1.00 95.06 105 ARG A CA 1
ATOM 851 C C . ARG A 1 105 ? -11.240 -5.350 14.708 1.00 95.06 105 ARG A C 1
ATOM 853 O O . ARG A 1 105 ? -12.252 -5.347 15.410 1.00 95.06 105 ARG A O 1
ATOM 860 N N . GLU A 1 106 ? -10.622 -6.459 14.330 1.00 95.62 106 GLU A N 1
ATOM 861 C CA . GLU A 1 106 ? -11.013 -7.819 14.717 1.00 95.62 106 GLU A CA 1
ATOM 862 C C . GLU A 1 106 ? -10.790 -8.101 16.208 1.00 95.62 106 GLU A C 1
ATOM 864 O O . GLU A 1 106 ? -11.365 -9.044 16.753 1.00 95.62 106 GLU A O 1
ATOM 869 N N . LYS A 1 107 ? -10.022 -7.244 16.897 1.00 94.06 107 LYS A N 1
ATOM 870 C CA . LYS A 1 107 ? -9.611 -7.405 18.301 1.00 94.06 107 LYS A CA 1
ATOM 871 C C . LYS A 1 107 ? -8.802 -8.685 18.508 1.00 94.06 107 LYS A C 1
ATOM 873 O O . LYS A 1 107 ? -8.918 -9.346 19.546 1.00 94.06 107 LYS A O 1
ATOM 878 N N . THR A 1 108 ? -7.992 -9.030 17.513 1.00 90.62 108 THR A N 1
ATOM 879 C CA . THR A 1 108 ? -7.152 -10.223 17.532 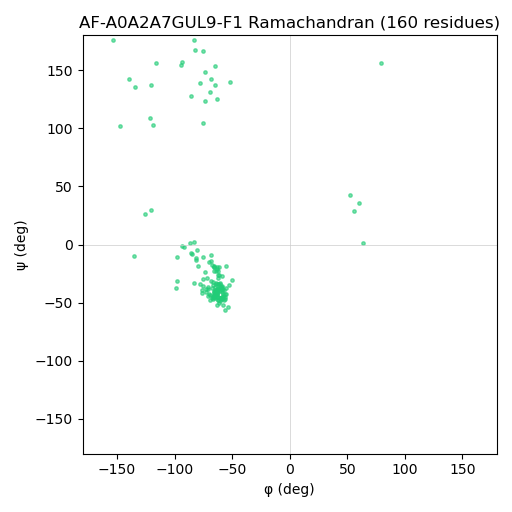1.00 90.62 108 THR A CA 1
ATOM 880 C C . THR A 1 108 ? -6.108 -10.108 18.642 1.00 90.62 108 THR A C 1
ATOM 882 O O . THR A 1 108 ? -5.540 -9.047 18.894 1.00 90.62 108 THR A O 1
ATOM 885 N N . LYS A 1 109 ? -5.890 -11.209 19.371 1.00 86.38 109 LYS A N 1
ATOM 886 C CA . LYS A 1 109 ? -5.034 -11.223 20.569 1.00 86.38 109 LYS A CA 1
ATOM 887 C C . LYS A 1 109 ? -3.538 -11.182 20.243 1.00 86.38 109 LYS A C 1
ATOM 889 O O . LYS A 1 109 ? -2.757 -10.705 21.062 1.00 86.38 109 LYS A O 1
ATOM 894 N N . TYR A 1 110 ? -3.159 -11.728 19.094 1.00 86.75 110 TYR A N 1
ATOM 895 C CA . TYR A 1 110 ? -1.779 -11.855 18.646 1.00 86.75 110 TYR A CA 1
ATOM 896 C C . TYR A 1 110 ? -1.696 -11.414 17.193 1.00 86.75 110 TYR A C 1
ATOM 898 O O . TYR A 1 110 ? -2.549 -11.794 16.396 1.00 86.75 110 TYR A O 1
ATOM 906 N N . LEU A 1 111 ? -0.681 -10.620 16.877 1.00 91.44 111 LEU A N 1
ATOM 907 C CA . LEU A 1 111 ? -0.344 -10.268 15.506 1.00 91.44 111 LEU A CA 1
ATOM 908 C C . LEU A 1 111 ? 0.734 -11.233 14.997 1.00 91.44 111 LEU A C 1
ATOM 910 O O . LEU A 1 111 ? 1.510 -11.752 15.807 1.00 91.44 111 LEU A O 1
ATOM 914 N N . PRO A 1 112 ? 0.831 -11.453 13.678 1.00 92.38 112 PRO A N 1
ATOM 915 C CA . PRO A 1 112 ? 2.059 -11.956 13.079 1.00 92.38 112 PRO A CA 1
ATOM 916 C C . PRO A 1 112 ? 3.253 -11.096 13.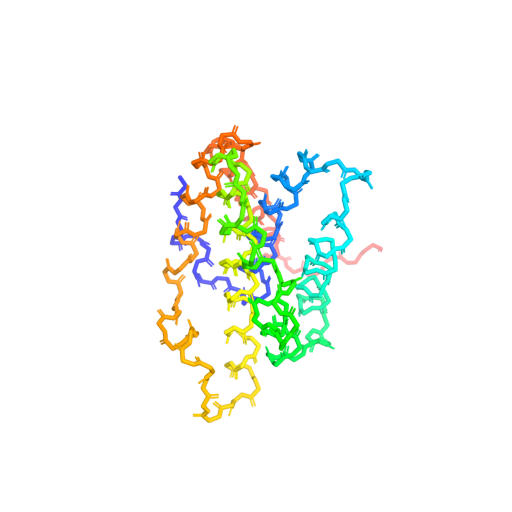516 1.00 92.38 112 PRO A C 1
ATOM 918 O O . PRO A 1 112 ? 3.144 -9.870 13.584 1.00 92.38 112 PRO A O 1
ATOM 921 N N . GLN A 1 113 ? 4.395 -11.726 13.807 1.00 87.50 113 GLN A N 1
ATOM 922 C CA . GLN A 1 113 ? 5.584 -11.043 14.342 1.00 87.50 113 GLN A CA 1
ATOM 923 C C . GLN A 1 113 ? 6.045 -9.874 13.452 1.00 87.50 113 GLN A C 1
ATOM 925 O O . GLN A 1 113 ? 6.457 -8.824 13.939 1.00 87.50 113 GLN A O 1
ATOM 930 N N . THR A 1 114 ? 5.934 -10.054 12.141 1.00 86.38 114 THR A N 1
ATOM 931 C CA . THR A 1 114 ? 6.207 -9.068 11.085 1.00 86.38 114 THR A CA 1
ATOM 932 C C . THR A 1 114 ? 5.354 -7.800 11.199 1.00 86.38 114 THR A C 1
ATOM 934 O O . THR A 1 114 ? 5.813 -6.728 10.815 1.00 86.38 114 THR A O 1
ATOM 937 N N . LEU A 1 115 ? 4.153 -7.878 11.785 1.00 92.81 115 LEU A N 1
ATOM 938 C CA . LEU A 1 115 ? 3.248 -6.738 11.960 1.00 92.81 115 LEU A CA 1
ATOM 939 C C . LEU A 1 115 ? 3.318 -6.104 13.360 1.00 92.81 115 LEU A C 1
ATOM 941 O O . LEU A 1 115 ? 2.768 -5.023 13.562 1.00 92.81 115 LEU A O 1
ATOM 945 N N . GLU A 1 116 ? 3.993 -6.726 14.335 1.00 90.00 116 GLU A N 1
ATOM 946 C CA . GLU A 1 116 ? 4.064 -6.216 15.719 1.00 90.00 116 GLU A CA 1
ATOM 947 C C . GLU A 1 116 ? 4.727 -4.831 15.819 1.00 90.00 116 GLU A C 1
ATOM 949 O O . GLU A 1 116 ? 4.449 -4.072 16.749 1.00 90.00 116 GLU A O 1
ATOM 954 N N . GLY A 1 117 ? 5.597 -4.489 14.862 1.00 90.00 117 GLY A N 1
ATOM 955 C CA . GLY A 1 117 ? 6.263 -3.187 14.780 1.00 90.00 117 GLY A CA 1
ATOM 956 C C . GLY A 1 117 ? 5.455 -2.091 14.077 1.00 90.00 117 GLY A C 1
ATOM 957 O O . GLY A 1 117 ? 5.877 -0.930 14.084 1.00 90.00 117 GLY A O 1
ATOM 958 N N . ILE A 1 118 ? 4.320 -2.433 13.462 1.00 93.38 118 ILE A N 1
ATOM 959 C CA . ILE A 1 118 ? 3.501 -1.487 12.701 1.00 93.38 118 ILE A CA 1
ATOM 960 C C . ILE A 1 118 ? 2.675 -0.624 13.653 1.00 93.38 118 ILE A C 1
ATOM 962 O O . ILE A 1 118 ? 2.150 -1.070 14.674 1.00 93.38 118 ILE A O 1
ATOM 966 N N . LYS A 1 119 ? 2.597 0.660 13.312 1.00 92.88 119 LYS A N 1
ATOM 967 C CA . LYS A 1 119 ? 1.960 1.724 14.089 1.00 92.88 119 LYS A CA 1
ATOM 968 C C . LYS A 1 119 ? 1.498 2.836 13.151 1.00 92.88 119 LYS A C 1
ATOM 970 O O . LYS A 1 119 ? 1.765 2.780 11.957 1.00 92.88 119 LYS A O 1
ATOM 975 N N . GLU A 1 120 ? 0.816 3.855 13.663 1.00 90.44 120 GLU A N 1
ATOM 976 C CA . GLU A 1 120 ? 0.272 4.920 12.806 1.00 90.44 120 GLU A CA 1
ATOM 977 C C . GLU A 1 120 ? 1.350 5.638 11.986 1.00 90.44 120 GLU A C 1
ATOM 979 O O . GLU A 1 120 ? 1.133 5.943 10.815 1.00 90.44 120 GLU A O 1
ATOM 984 N N . GLU A 1 121 ? 2.542 5.825 12.554 1.00 89.75 121 GLU A N 1
ATOM 985 C CA . GLU A 1 121 ? 3.652 6.510 11.890 1.00 89.75 121 GLU A CA 1
ATOM 986 C C . GLU A 1 121 ? 4.230 5.724 10.700 1.00 89.75 121 GLU A C 1
ATOM 988 O O . GLU A 1 121 ? 5.016 6.270 9.931 1.00 89.75 121 GLU A O 1
ATOM 993 N N . HIS A 1 122 ? 3.822 4.464 10.486 1.00 89.75 122 HIS A N 1
ATOM 994 C CA . HIS A 1 122 ? 4.195 3.717 9.278 1.00 89.75 122 HIS A CA 1
ATOM 995 C C . HIS A 1 122 ? 3.651 4.362 7.995 1.00 89.75 122 HIS A C 1
ATOM 997 O O . HIS A 1 122 ? 4.201 4.147 6.919 1.00 89.75 122 HIS A O 1
ATOM 1003 N N . LEU A 1 123 ? 2.615 5.200 8.100 1.00 89.88 123 LEU A N 1
ATOM 1004 C CA . LEU A 1 123 ? 2.094 5.959 6.967 1.00 89.88 123 LEU A CA 1
ATOM 1005 C C . LEU A 1 123 ? 3.150 6.909 6.372 1.00 89.88 123 LEU A C 1
ATOM 1007 O O . LEU A 1 123 ? 3.181 7.097 5.159 1.00 89.88 123 LEU A O 1
ATOM 1011 N N . GLU A 1 124 ? 4.047 7.469 7.194 1.00 91.88 124 GLU A N 1
ATOM 1012 C CA . GLU A 1 124 ? 5.183 8.271 6.711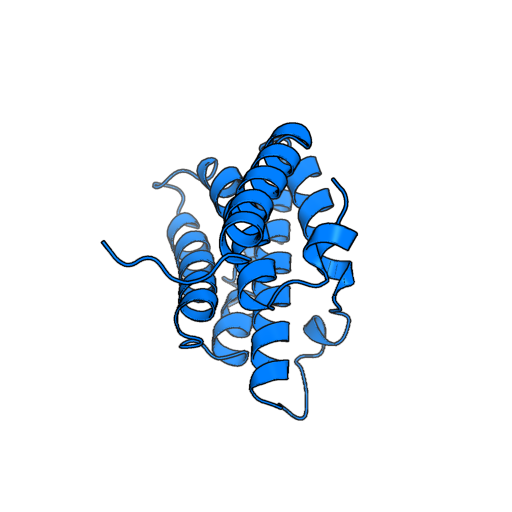 1.00 91.88 124 GLU A CA 1
ATOM 1013 C C . GLU A 1 124 ? 6.172 7.415 5.917 1.00 91.88 124 GLU A C 1
ATOM 1015 O O . GLU A 1 124 ? 6.554 7.800 4.813 1.00 91.88 124 GLU A O 1
ATOM 1020 N N . ILE A 1 125 ? 6.504 6.227 6.430 1.00 90.44 125 ILE A N 1
ATOM 1021 C CA . ILE A 1 125 ? 7.433 5.281 5.791 1.00 90.44 125 ILE A CA 1
ATOM 1022 C C . ILE A 1 125 ? 6.920 4.875 4.406 1.00 90.44 125 ILE A C 1
ATOM 1024 O O . ILE A 1 125 ? 7.663 4.945 3.430 1.00 90.44 125 ILE A O 1
ATOM 1028 N N . VAL A 1 126 ? 5.632 4.534 4.300 1.00 90.69 126 VAL A N 1
ATOM 1029 C CA . VAL A 1 126 ? 4.983 4.188 3.025 1.00 90.69 126 VAL A CA 1
ATOM 1030 C C . VAL A 1 126 ? 5.133 5.314 1.997 1.00 90.69 126 VAL A C 1
ATOM 1032 O O . VAL A 1 126 ? 5.451 5.075 0.832 1.00 90.69 126 VAL A O 1
ATOM 1035 N N . ILE A 1 127 ? 4.908 6.559 2.417 1.00 93.44 127 ILE A N 1
ATOM 1036 C CA . ILE A 1 127 ? 4.957 7.726 1.529 1.00 93.44 127 ILE A CA 1
ATOM 1037 C C . ILE A 1 127 ? 6.388 8.022 1.091 1.00 93.44 127 ILE A C 1
ATOM 1039 O O . ILE A 1 127 ? 6.618 8.324 -0.081 1.00 93.44 127 ILE A O 1
ATOM 1043 N N . GLU A 1 128 ? 7.344 7.945 2.012 1.00 92.38 128 GLU A N 1
ATOM 1044 C CA . GLU A 1 128 ? 8.762 8.126 1.709 1.00 92.38 128 GLU A CA 1
ATOM 1045 C C . GLU A 1 128 ? 9.248 7.053 0.731 1.00 92.38 128 GLU A C 1
ATOM 1047 O O . GLU A 1 128 ? 9.812 7.395 -0.311 1.00 92.38 128 GLU A O 1
ATOM 1052 N N . SER A 1 129 ? 8.922 5.781 0.982 1.00 91.19 129 SER A N 1
ATOM 1053 C CA . SER A 1 129 ? 9.224 4.670 0.074 1.00 91.19 129 SER A CA 1
ATOM 1054 C C . SER A 1 129 ? 8.616 4.873 -1.314 1.00 91.19 129 SER A C 1
ATOM 1056 O O . SER A 1 129 ? 9.317 4.690 -2.311 1.00 91.19 129 SER A O 1
ATOM 1058 N N . ALA A 1 130 ? 7.364 5.336 -1.404 1.00 94.69 130 ALA A N 1
ATOM 1059 C CA . ALA A 1 130 ? 6.721 5.628 -2.683 1.00 94.69 130 ALA A CA 1
ATOM 1060 C C . ALA A 1 130 ? 7.438 6.752 -3.455 1.00 94.69 130 ALA A C 1
ATOM 1062 O O . ALA A 1 130 ? 7.645 6.628 -4.663 1.00 94.69 130 ALA A O 1
ATOM 1063 N N . ILE A 1 131 ? 7.861 7.828 -2.782 1.00 95.19 131 ILE A N 1
ATOM 1064 C CA . ILE A 1 131 ? 8.614 8.934 -3.406 1.00 95.19 131 ILE A CA 1
ATOM 1065 C C . ILE A 1 131 ? 9.975 8.448 -3.925 1.00 95.19 131 ILE A C 1
ATOM 1067 O O . ILE A 1 131 ? 10.395 8.833 -5.018 1.00 95.19 131 ILE A O 1
ATOM 1071 N N . GLU A 1 132 ? 10.657 7.580 -3.176 1.00 93.69 132 GLU A N 1
ATOM 1072 C CA . GLU A 1 132 ? 11.957 7.022 -3.565 1.00 93.69 132 GLU A CA 1
ATOM 1073 C C . GLU A 1 132 ? 11.893 6.151 -4.827 1.00 93.69 132 GLU A C 1
ATOM 1075 O O . GLU A 1 132 ? 12.890 6.046 -5.543 1.00 93.69 132 GLU A O 1
ATOM 1080 N N . THR A 1 133 ? 10.721 5.605 -5.175 1.00 93.44 133 THR A N 1
ATOM 1081 C CA . THR A 1 133 ? 10.530 4.916 -6.465 1.00 93.44 133 THR A CA 1
ATOM 1082 C C . THR A 1 133 ? 10.727 5.840 -7.667 1.00 93.44 133 THR A C 1
ATOM 1084 O O . THR A 1 133 ? 11.003 5.370 -8.770 1.00 93.44 133 THR A O 1
ATOM 1087 N N . THR A 1 134 ? 10.583 7.160 -7.484 1.00 95.38 134 THR A N 1
ATOM 1088 C CA . THR A 1 134 ? 10.537 8.197 -8.531 1.00 95.38 134 THR A CA 1
ATOM 1089 C C . THR A 1 134 ? 9.353 8.101 -9.507 1.00 95.38 134 THR A C 1
ATOM 1091 O O . THR A 1 134 ? 9.240 8.938 -10.402 1.00 95.38 134 THR A O 1
ATOM 1094 N N . PHE A 1 135 ? 8.441 7.135 -9.335 1.00 96.81 135 PHE A N 1
ATOM 1095 C CA . PHE A 1 135 ? 7.230 6.986 -10.161 1.00 96.81 135 PHE A CA 1
ATOM 1096 C C . PHE A 1 135 ? 6.083 7.903 -9.727 1.00 96.81 135 PHE A C 1
ATOM 1098 O O . PHE A 1 135 ? 5.097 8.064 -10.448 1.00 96.81 135 PHE A O 1
ATOM 1105 N N . ILE A 1 136 ? 6.223 8.521 -8.558 1.00 97.12 136 ILE A N 1
ATOM 1106 C CA . ILE A 1 136 ? 5.327 9.543 -8.043 1.00 97.12 136 ILE A CA 1
ATOM 1107 C C . ILE A 1 136 ? 6.144 10.641 -7.366 1.00 97.12 136 ILE A C 1
ATOM 1109 O O . ILE A 1 136 ? 7.159 10.386 -6.717 1.00 97.12 136 ILE A O 1
ATOM 1113 N N . THR A 1 137 ? 5.708 11.883 -7.532 1.00 96.56 137 THR A N 1
ATOM 1114 C CA . THR A 1 137 ? 6.345 13.047 -6.915 1.00 96.56 137 THR A CA 1
ATOM 1115 C C . THR A 1 137 ? 5.695 13.417 -5.585 1.00 96.56 137 THR A C 1
ATOM 1117 O O . THR A 1 137 ? 4.522 13.137 -5.322 1.00 96.56 137 THR A O 1
ATOM 1120 N N . LYS A 1 138 ? 6.448 14.123 -4.737 1.00 96.00 138 LYS A N 1
ATOM 1121 C CA . LYS A 1 138 ? 5.924 14.676 -3.483 1.00 96.00 138 LYS A CA 1
ATOM 1122 C C . LYS A 1 138 ? 4.761 15.639 -3.739 1.00 96.00 138 LYS A C 1
ATOM 1124 O O . LYS A 1 138 ? 3.813 15.671 -2.958 1.00 96.00 138 LYS A O 1
ATOM 1129 N N . GLU A 1 139 ? 4.829 16.401 -4.824 1.00 96.19 139 GLU A N 1
ATOM 1130 C CA . GLU A 1 139 ? 3.807 17.351 -5.256 1.00 96.19 139 GLU A CA 1
ATOM 1131 C C . GLU A 1 139 ? 2.511 16.635 -5.663 1.00 96.19 139 GLU A C 1
ATOM 1133 O O . GLU A 1 139 ? 1.428 17.066 -5.264 1.00 96.19 139 GLU A O 1
ATOM 1138 N N . GLU A 1 140 ? 2.603 15.513 -6.388 1.00 96.62 140 GLU A N 1
ATOM 1139 C CA . GLU A 1 140 ? 1.441 14.671 -6.708 1.00 96.62 140 GLU A CA 1
ATOM 1140 C C . GLU A 1 140 ? 0.781 14.128 -5.436 1.00 96.62 140 GLU A C 1
ATOM 1142 O O . GLU A 1 140 ? -0.432 14.263 -5.278 1.00 96.62 140 GLU A O 1
ATOM 1147 N N . ILE A 1 141 ? 1.562 13.606 -4.485 1.00 96.56 141 ILE A N 1
ATOM 1148 C CA . ILE A 1 141 ? 1.031 13.115 -3.202 1.00 96.56 141 ILE A CA 1
ATOM 1149 C C . ILE A 1 141 ? 0.376 14.252 -2.405 1.00 96.56 141 ILE A C 1
ATOM 1151 O O . ILE A 1 141 ? -0.689 14.073 -1.814 1.00 96.56 141 ILE A O 1
ATOM 1155 N N . GLN A 1 142 ? 0.971 15.447 -2.399 1.00 95.44 142 GLN A N 1
ATOM 1156 C CA . GLN A 1 142 ? 0.369 16.621 -1.762 1.00 95.44 142 GLN A CA 1
ATOM 1157 C C . GLN A 1 142 ? -0.953 17.021 -2.422 1.00 95.44 142 GLN A C 1
ATOM 1159 O O . GLN A 1 142 ? -1.895 17.385 -1.719 1.00 95.44 142 GLN A O 1
ATOM 1164 N N . SER A 1 143 ? -1.050 16.927 -3.748 1.00 95.19 143 SER A N 1
ATOM 1165 C CA . SER A 1 143 ? -2.294 17.181 -4.477 1.00 95.19 143 SER A CA 1
ATOM 1166 C C . SER A 1 143 ? -3.372 16.140 -4.149 1.00 95.19 143 SER A C 1
ATOM 1168 O O . SER A 1 1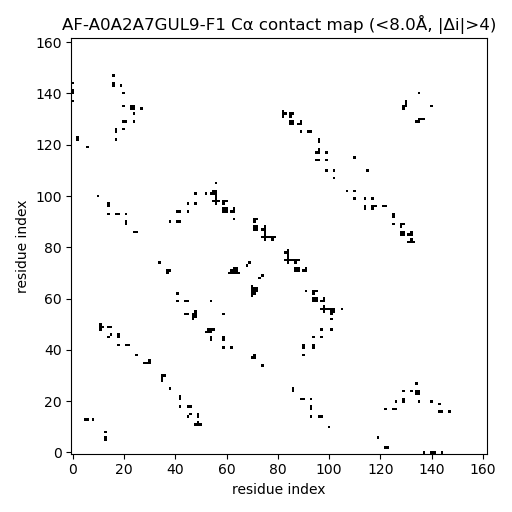43 ? -4.528 16.508 -3.917 1.00 95.19 143 SER A O 1
ATOM 1170 N N . MET A 1 144 ? -2.998 14.861 -4.035 1.00 95.19 144 MET A N 1
ATOM 1171 C CA . MET A 1 144 ? -3.892 13.792 -3.571 1.00 95.19 144 MET A CA 1
ATOM 1172 C C . MET A 1 144 ? -4.382 14.061 -2.142 1.00 95.19 144 MET A C 1
ATOM 1174 O O . MET A 1 144 ? -5.583 14.001 -1.887 1.00 95.19 144 MET A O 1
ATOM 1178 N N . GLN A 1 145 ? -3.481 14.443 -1.229 1.00 94.94 145 GLN A N 1
ATOM 1179 C CA . GLN A 1 145 ? -3.820 14.806 0.152 1.00 94.94 145 GLN A CA 1
ATOM 1180 C C . GLN A 1 145 ? -4.810 15.978 0.196 1.00 94.94 145 GLN A C 1
ATOM 1182 O O . GLN A 1 145 ? -5.801 15.921 0.917 1.00 94.94 145 GLN A O 1
ATOM 1187 N N . GLN A 1 146 ? -4.571 17.042 -0.573 1.00 93.50 146 GLN A N 1
ATOM 1188 C CA . GLN A 1 146 ? -5.475 18.195 -0.623 1.00 93.50 146 GLN A CA 1
ATOM 1189 C C . GLN A 1 146 ? -6.856 17.818 -1.168 1.00 93.50 146 GLN A C 1
ATOM 1191 O O . GLN A 1 146 ? -7.868 18.244 -0.613 1.00 93.50 146 GLN A O 1
ATOM 1196 N N . SER A 1 147 ? -6.902 16.987 -2.210 1.00 92.75 147 SER A N 1
ATOM 1197 C CA . SER A 1 147 ? -8.156 16.501 -2.798 1.00 92.75 147 SER A CA 1
ATOM 1198 C C . SER A 1 147 ? -8.954 15.671 -1.789 1.00 92.75 147 SER A C 1
ATOM 1200 O O . SER A 1 147 ? -10.146 15.917 -1.588 1.00 92.75 147 SER A O 1
ATOM 1202 N N . LEU A 1 148 ? -8.280 14.765 -1.074 1.00 91.88 148 LEU A N 1
ATOM 1203 C CA . LEU A 1 148 ? -8.863 13.988 0.017 1.00 91.88 148 LEU A CA 1
ATOM 1204 C C . LEU A 1 148 ? -9.454 14.910 1.092 1.00 91.88 148 LEU A C 1
ATOM 1206 O O . LEU A 1 148 ? -10.650 14.855 1.365 1.00 91.88 148 LEU A O 1
ATOM 1210 N N . LEU A 1 149 ? -8.648 15.816 1.651 1.00 89.75 149 LEU A N 1
ATOM 1211 C CA . LEU A 1 149 ? -9.068 16.716 2.731 1.00 89.75 149 LEU A CA 1
ATOM 1212 C C . LEU A 1 149 ? -10.207 17.655 2.316 1.00 89.75 149 LEU A C 1
ATOM 1214 O O . LEU A 1 149 ? -11.073 17.951 3.135 1.00 89.75 149 LEU A O 1
ATOM 1218 N N . SER A 1 150 ? -10.245 18.093 1.054 1.00 88.69 150 SER A N 1
ATOM 1219 C CA . SER A 1 150 ? -11.355 18.903 0.538 1.00 88.69 150 SER A CA 1
ATOM 1220 C C . SER A 1 150 ? -12.683 18.141 0.545 1.00 88.69 150 SER A C 1
ATOM 1222 O O . SER A 1 150 ? -13.721 18.726 0.842 1.00 88.69 150 SER A O 1
ATOM 1224 N N . THR A 1 151 ? -12.646 16.824 0.325 1.00 82.38 151 THR A N 1
ATOM 1225 C CA . THR A 1 151 ? -13.834 15.961 0.380 1.00 82.38 151 THR A CA 1
ATOM 1226 C C . THR A 1 151 ? -14.372 15.862 1.811 1.00 82.38 151 THR A C 1
ATOM 1228 O O . THR A 1 151 ? -15.580 15.933 2.012 1.00 82.38 151 THR A O 1
ATOM 1231 N N . PHE A 1 152 ? -13.494 15.811 2.820 1.00 70.62 152 PHE A N 1
ATOM 1232 C CA . PHE A 1 152 ? -13.895 15.795 4.234 1.00 70.62 152 PHE A CA 1
ATOM 1233 C C . PHE A 1 152 ? -14.305 17.175 4.772 1.00 70.62 152 PHE A C 1
ATOM 1235 O O . PHE A 1 152 ? -15.231 17.268 5.576 1.00 70.62 152 PHE A O 1
ATOM 1242 N N . GLN A 1 153 ? -13.693 18.269 4.311 1.00 55.97 153 GLN A N 1
ATOM 1243 C CA . GLN A 1 153 ? -14.132 19.622 4.684 1.00 55.97 153 GLN A CA 1
ATOM 1244 C C . GLN A 1 153 ? -15.524 19.958 4.134 1.00 55.97 153 GLN A C 1
ATOM 1246 O O . GLN A 1 153 ? -16.290 20.640 4.804 1.00 55.97 153 GLN A O 1
ATOM 1251 N N . VAL A 1 154 ? -15.8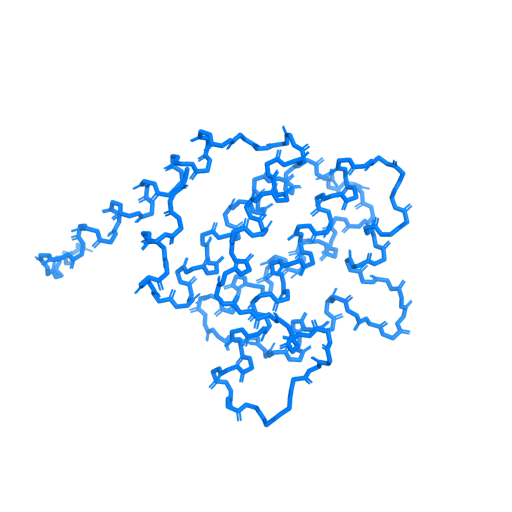97 19.434 2.963 1.00 49.97 154 VAL A N 1
ATOM 1252 C CA . VAL A 1 154 ? -17.255 19.599 2.411 1.00 49.97 154 VAL A CA 1
ATOM 1253 C C . VAL A 1 154 ? -18.308 18.804 3.205 1.00 49.97 154 VAL A C 1
ATOM 1255 O O . VAL A 1 154 ? -19.493 19.114 3.131 1.00 49.97 154 VAL A O 1
ATOM 1258 N N . THR A 1 155 ? -17.907 17.848 4.051 1.00 47.72 155 THR A N 1
ATOM 1259 C CA . THR A 1 155 ? -18.845 17.081 4.894 1.00 47.72 155 THR A CA 1
ATOM 1260 C C . THR A 1 155 ? -19.192 17.731 6.241 1.00 47.72 155 THR A C 1
ATOM 1262 O O . THR A 1 155 ? -20.000 17.174 6.983 1.00 47.72 155 THR A O 1
ATOM 1265 N N . SER A 1 156 ? -18.667 18.925 6.564 1.00 42.12 156 SER A N 1
ATOM 1266 C CA . SER A 1 156 ? -19.001 19.610 7.827 1.00 42.12 156 SER A CA 1
ATOM 1267 C C . SER A 1 156 ? -20.340 20.365 7.836 1.00 42.12 156 SER A C 1
ATOM 1269 O O . SER A 1 156 ? -20.725 20.836 8.901 1.00 42.12 156 SER A O 1
ATOM 1271 N N . ASP A 1 157 ? -21.068 20.443 6.713 1.00 43.47 157 ASP A N 1
ATOM 1272 C CA . ASP A 1 157 ? -22.325 21.214 6.597 1.00 43.47 157 ASP A CA 1
ATOM 1273 C C . ASP A 1 157 ? -23.564 20.379 6.210 1.00 43.47 157 ASP A C 1
ATOM 1275 O O . ASP A 1 157 ? -24.539 20.887 5.657 1.00 43.47 157 ASP A O 1
ATOM 1279 N N . GLY A 1 158 ? -23.583 19.102 6.594 1.00 37.56 158 GLY A N 1
ATOM 1280 C CA . GLY A 1 158 ? -24.796 18.287 6.541 1.00 37.56 158 GLY A CA 1
ATOM 1281 C C . GLY A 1 158 ? -25.146 17.734 5.156 1.00 37.56 158 GLY A C 1
ATOM 1282 O O . GLY A 1 158 ? -24.730 18.214 4.107 1.00 37.56 158 GLY A O 1
ATOM 1283 N N . ILE A 1 159 ? -25.905 16.642 5.188 1.00 41.47 159 ILE A N 1
ATOM 1284 C CA . ILE A 1 159 ? -26.328 15.860 4.026 1.00 41.47 159 ILE A CA 1
ATOM 1285 C C . ILE A 1 159 ? -27.211 16.723 3.110 1.00 41.47 159 ILE A C 1
ATOM 1287 O O . ILE A 1 159 ? -28.250 17.218 3.548 1.00 41.47 159 ILE A O 1
ATOM 1291 N N . ILE A 1 160 ? -26.850 16.828 1.829 1.00 40.38 160 ILE A N 1
ATOM 1292 C CA . ILE A 1 160 ? -27.796 17.148 0.753 1.00 40.38 160 ILE A CA 1
ATOM 1293 C C . ILE A 1 160 ? -27.742 15.991 -0.245 1.00 40.38 160 ILE A C 1
ATOM 1295 O O . ILE A 1 160 ? -26.744 15.802 -0.938 1.00 40.38 160 ILE A O 1
ATOM 1299 N N . GLU A 1 161 ? -28.812 15.198 -0.268 1.00 38.47 161 GLU A N 1
ATOM 1300 C CA . GLU A 1 161 ? -29.084 14.211 -1.315 1.00 38.47 161 GLU A CA 1
ATOM 1301 C C . GLU A 1 161 ? -29.405 14.930 -2.637 1.00 38.47 161 GLU A C 1
ATOM 1303 O O . GLU A 1 161 ? -30.099 15.952 -2.637 1.00 38.47 161 GLU A O 1
ATOM 1308 N N . PHE A 1 162 ? -28.946 14.367 -3.756 1.00 42.91 162 PHE A N 1
ATOM 1309 C CA . PHE A 1 162 ? -29.545 14.570 -5.077 1.00 42.91 162 PHE A CA 1
ATOM 1310 C C . PHE A 1 162 ? -30.016 13.226 -5.623 1.00 42.91 162 PHE A C 1
ATOM 1312 O O . PHE A 1 162 ? -29.257 12.242 -5.469 1.00 42.91 162 PHE A O 1
#

Sequence (162 aa):
MDCNLIYPLEDDVKVAFILTIAEKIFQTIKKDDERYLAGRDALDKCWIWVESKGVSGDDLYELIDNADCTSIFEFAEDEEDLRIARLWSSLVDIVAYTAWKAYIREKTKYLPQTLEGIKEEHLEIVIESAIETTFITKEEIQSMQQSLLSTFQVTSDGIIEF